Protein AF-A0A8S3ULG2-F1 (afdb_monomer_lite)

Sequence (158 aa):
MQPSSTSFATVGSRRHLRNSVVDDWNNTNIRMVKVEFFKNNQVVAWMTFNGTNTDKMNWFSKSNLAQSGFNDLGSHSTFNYFSIAGYRQRKFYVNQNFGGCAKDKGWMYVLDQNRRCPYARIGSIPLFLYTKNFTDRNWTRNIAEPADMMVISVLAEL

pLDDT: mean 81.28, std 17.11, range [27.3, 96.12]

Structure (mmCIF, N/CA/C/O backbone):
data_AF-A0A8S3ULG2-F1
#
_entry.id   AF-A0A8S3ULG2-F1
#
loop_
_atom_site.group_PDB
_atom_site.id
_atom_site.type_symbol
_atom_site.label_atom_id
_atom_site.label_alt_id
_atom_site.label_comp_id
_atom_site.label_asym_id
_atom_site.label_entity_id
_atom_site.label_seq_id
_atom_site.pdbx_PDB_ins_code
_atom_site.Cartn_x
_atom_site.Cartn_y
_atom_site.Cartn_z
_atom_site.occupancy
_atom_site.B_iso_or_equiv
_atom_site.auth_seq_id
_atom_site.auth_comp_id
_atom_site.auth_asym_id
_atom_site.auth_atom_id
_atom_site.pdbx_PDB_model_num
ATOM 1 N N . MET A 1 1 ? -5.167 -24.362 19.959 1.00 33.50 1 MET A N 1
ATOM 2 C CA . MET A 1 1 ? -6.225 -23.367 19.683 1.00 33.50 1 MET A CA 1
ATOM 3 C C . MET A 1 1 ? -5.770 -22.537 18.494 1.00 33.50 1 MET A C 1
ATOM 5 O O . MET A 1 1 ? -4.773 -21.840 18.614 1.00 33.50 1 MET A O 1
ATOM 9 N N . GLN A 1 2 ? -6.394 -22.707 17.328 1.00 27.30 2 GLN A N 1
ATOM 10 C CA . GLN A 1 2 ? -6.133 -21.862 16.155 1.00 27.30 2 GLN A CA 1
ATOM 11 C C . GLN A 1 2 ? -6.946 -20.566 16.295 1.00 27.30 2 GLN A C 1
ATOM 13 O O . GLN A 1 2 ? -8.114 -20.657 16.675 1.00 27.30 2 GLN A O 1
ATOM 18 N N . PRO A 1 3 ? -6.377 -19.385 15.998 1.00 35.34 3 PRO A N 1
ATOM 19 C CA . PRO A 1 3 ? -7.147 -18.153 16.005 1.00 35.34 3 PRO A CA 1
ATOM 20 C C . PRO A 1 3 ? -8.151 -18.164 14.849 1.00 35.34 3 PRO A C 1
ATOM 22 O O . PRO A 1 3 ? -7.809 -18.510 13.717 1.00 35.34 3 PRO A O 1
ATOM 25 N N . SER A 1 4 ? -9.392 -17.782 15.144 1.00 34.56 4 SER A N 1
ATOM 26 C CA . SER A 1 4 ? -10.442 -17.550 14.156 1.00 34.56 4 SER A CA 1
ATOM 27 C C . SER A 1 4 ? -10.085 -16.322 13.320 1.00 34.56 4 SER A C 1
ATOM 29 O O . SER A 1 4 ? -10.266 -15.188 13.757 1.00 34.56 4 SER A O 1
ATOM 31 N N . SER A 1 5 ? -9.555 -16.544 12.121 1.00 38.94 5 SER A N 1
ATOM 32 C CA . SER A 1 5 ? -9.368 -15.507 11.113 1.00 38.94 5 SER A CA 1
ATOM 33 C C . SER A 1 5 ? -10.583 -15.470 10.187 1.00 38.94 5 SER A C 1
ATOM 35 O O . SER A 1 5 ? -10.881 -16.429 9.478 1.00 38.94 5 SER A O 1
ATOM 37 N N . THR A 1 6 ? -11.295 -14.346 10.155 1.00 45.59 6 THR A N 1
ATOM 38 C CA . THR A 1 6 ? -12.255 -14.057 9.084 1.00 45.59 6 THR A CA 1
ATOM 39 C C . THR A 1 6 ? -11.460 -13.647 7.845 1.00 45.59 6 THR A C 1
ATOM 41 O O . THR A 1 6 ? -11.091 -12.489 7.673 1.00 45.59 6 THR A O 1
ATOM 44 N N . SER A 1 7 ? -11.126 -14.629 7.009 1.00 43.72 7 SER A N 1
ATOM 45 C CA . SER A 1 7 ? -10.516 -14.432 5.692 1.00 43.72 7 SER A CA 1
ATOM 46 C C . SER A 1 7 ? -11.609 -14.533 4.628 1.00 43.72 7 SER A C 1
ATOM 48 O O . SER A 1 7 ? -12.408 -15.470 4.631 1.00 43.72 7 SER A O 1
ATOM 50 N N . PHE A 1 8 ? -11.660 -13.554 3.724 1.00 42.44 8 PHE A N 1
ATOM 51 C CA . PHE A 1 8 ? -12.546 -13.586 2.567 1.00 42.44 8 PHE A CA 1
ATOM 52 C C . PHE A 1 8 ? -11.699 -13.689 1.301 1.00 42.44 8 PHE A C 1
ATOM 54 O O . PHE A 1 8 ? -11.017 -12.740 0.922 1.00 42.44 8 PHE A O 1
ATOM 61 N N . ALA A 1 9 ? -11.769 -14.841 0.639 1.00 36.97 9 ALA A N 1
ATOM 62 C CA . ALA A 1 9 ? -11.281 -15.033 -0.717 1.00 36.97 9 ALA A CA 1
ATOM 63 C C . ALA A 1 9 ? -12.484 -15.238 -1.647 1.00 36.97 9 ALA A C 1
ATOM 65 O O . ALA A 1 9 ? -13.372 -16.033 -1.344 1.00 36.97 9 ALA A O 1
ATOM 66 N N . THR A 1 10 ? -12.491 -14.577 -2.806 1.00 40.38 10 THR A N 1
ATOM 67 C CA . THR A 1 10 ? -13.322 -15.020 -3.938 1.00 40.38 10 THR A CA 1
ATOM 68 C C . THR A 1 10 ? -12.526 -14.983 -5.227 1.00 40.38 10 THR A C 1
ATOM 70 O O . THR A 1 10 ? -12.083 -13.929 -5.676 1.00 40.38 10 THR A O 1
ATOM 73 N N . VAL A 1 11 ? -12.394 -16.157 -5.837 1.00 39.41 11 VAL A N 1
ATOM 74 C CA . VAL A 1 11 ? -12.068 -16.311 -7.251 1.00 39.41 11 VAL A CA 1
ATOM 75 C C . VAL A 1 11 ? -13.281 -15.852 -8.059 1.00 39.41 11 VAL A C 1
ATOM 77 O O . VAL A 1 11 ? -14.380 -16.356 -7.856 1.00 39.41 11 VAL A O 1
ATOM 80 N N . GLY A 1 12 ? -13.061 -14.931 -8.999 1.00 40.97 12 GLY A N 1
ATOM 81 C CA . GLY A 1 12 ? -13.970 -14.689 -10.121 1.00 40.97 12 GLY A CA 1
ATOM 82 C C . GLY A 1 12 ? -15.177 -13.784 -9.840 1.00 40.97 12 GLY A C 1
ATOM 83 O O . GLY A 1 12 ? -16.108 -14.139 -9.131 1.00 40.97 12 GLY A O 1
ATOM 84 N N . SER A 1 13 ? -15.197 -12.657 -10.555 1.00 40.53 13 SER A N 1
ATOM 85 C CA . SER A 1 13 ? -16.237 -11.619 -10.620 1.00 40.53 13 SER A CA 1
ATOM 86 C C . SER A 1 13 ? -16.249 -10.601 -9.474 1.00 40.53 13 SER A C 1
ATOM 88 O O . SER A 1 13 ? -16.461 -10.905 -8.306 1.00 40.53 13 SER A O 1
ATOM 90 N N . ARG A 1 14 ? -16.021 -9.344 -9.876 1.00 46.12 14 ARG A N 1
ATOM 91 C CA . ARG A 1 14 ? -15.911 -8.106 -9.093 1.00 46.12 14 ARG A CA 1
ATOM 92 C C . ARG A 1 14 ? -17.079 -7.915 -8.113 1.00 46.12 14 ARG A C 1
ATOM 94 O O . ARG A 1 14 ? -18.012 -7.167 -8.391 1.00 46.12 14 ARG A O 1
ATOM 101 N N . ARG A 1 15 ? -17.012 -8.526 -6.933 1.00 41.28 15 ARG A N 1
ATOM 102 C CA . ARG A 1 15 ? -17.754 -8.058 -5.761 1.00 41.28 15 ARG A CA 1
ATOM 103 C C . ARG A 1 15 ? -16.772 -7.304 -4.886 1.00 41.28 15 ARG A C 1
ATOM 105 O O . ARG A 1 15 ? -15.798 -7.875 -4.409 1.00 41.28 15 ARG A O 1
ATOM 112 N N . HIS A 1 16 ? -17.010 -6.008 -4.706 1.00 45.59 16 HIS A N 1
ATOM 113 C CA . HIS A 1 16 ? -16.356 -5.240 -3.655 1.00 45.59 16 HIS A CA 1
ATOM 114 C C . HIS A 1 16 ? -16.796 -5.846 -2.319 1.00 45.59 16 HIS A C 1
ATOM 116 O O . HIS A 1 16 ? -17.853 -5.504 -1.795 1.00 45.59 16 HIS A O 1
ATOM 122 N N . LEU A 1 17 ? -16.030 -6.812 -1.813 1.00 48.84 17 LEU A N 1
ATOM 123 C CA . LEU A 1 17 ? -16.214 -7.370 -0.483 1.00 48.84 17 LEU A CA 1
ATOM 124 C C . LEU A 1 17 ? -15.837 -6.280 0.519 1.00 48.84 17 LEU A C 1
ATOM 126 O O . LEU A 1 17 ? -14.674 -6.099 0.872 1.00 48.84 17 LEU A O 1
ATOM 130 N N . ARG A 1 18 ? -16.831 -5.483 0.902 1.00 55.12 18 ARG A N 1
ATOM 131 C CA . ARG A 1 18 ? -16.703 -4.464 1.935 1.00 55.12 18 ARG A CA 1
ATOM 132 C C . ARG A 1 18 ? -17.154 -5.083 3.250 1.00 55.12 18 ARG A C 1
ATOM 134 O O . ARG A 1 18 ? -18.310 -5.468 3.383 1.00 55.12 18 ARG A O 1
ATOM 141 N N . ASN A 1 19 ? -16.233 -5.204 4.198 1.00 64.06 19 ASN A N 1
ATOM 142 C CA . ASN A 1 19 ? -16.559 -5.644 5.549 1.00 64.06 19 ASN A CA 1
ATOM 143 C C . ASN A 1 19 ? -17.381 -4.547 6.255 1.00 64.06 19 ASN A C 1
ATOM 145 O O . ASN A 1 19 ? -16.982 -3.381 6.219 1.00 64.06 19 ASN A O 1
ATOM 149 N N . SER A 1 20 ? -18.489 -4.912 6.908 1.00 66.00 20 SER A N 1
ATOM 150 C CA . SER A 1 20 ? -19.334 -3.987 7.681 1.00 66.00 20 SER A CA 1
ATOM 151 C C . SER A 1 20 ? -18.584 -3.318 8.834 1.00 66.00 20 SER A C 1
ATOM 153 O O . SER A 1 20 ? -18.941 -2.214 9.230 1.00 66.00 20 SER A O 1
ATOM 155 N N . VAL A 1 21 ? -17.487 -3.915 9.314 1.00 68.06 21 VAL A N 1
ATOM 156 C CA . VAL A 1 21 ? -16.583 -3.284 10.293 1.00 68.06 21 VAL A CA 1
ATOM 157 C C . VAL A 1 21 ? -16.040 -1.940 9.789 1.00 68.06 21 VAL A C 1
ATOM 159 O O . VAL A 1 21 ? -15.790 -1.035 10.575 1.00 68.06 21 VAL A O 1
ATOM 162 N N . VAL A 1 22 ? -15.890 -1.762 8.471 1.00 68.81 22 VAL A N 1
ATOM 163 C CA . VAL A 1 22 ? -15.477 -0.472 7.892 1.00 68.81 22 VAL A CA 1
ATOM 164 C C . VAL A 1 22 ? -16.585 0.579 8.000 1.00 68.81 22 VAL A C 1
ATOM 166 O O . VAL A 1 22 ? -16.289 1.769 8.107 1.00 68.81 22 VAL A O 1
ATOM 169 N N . ASP A 1 23 ? -17.849 0.159 7.941 1.00 73.56 23 ASP A N 1
ATOM 170 C CA . ASP A 1 23 ? -19.003 1.043 8.117 1.00 73.56 23 ASP A CA 1
ATOM 171 C C . ASP A 1 23 ? -19.200 1.435 9.586 1.00 73.56 23 ASP A C 1
ATOM 173 O O . ASP A 1 23 ? -19.566 2.576 9.857 1.00 73.56 23 ASP A O 1
ATOM 177 N N . ASP A 1 24 ? -18.866 0.538 10.516 1.00 78.50 24 ASP A N 1
ATOM 178 C CA . ASP A 1 24 ? -19.041 0.730 11.959 1.00 78.50 24 ASP A CA 1
ATOM 179 C C . ASP A 1 24 ? -17.719 0.957 12.719 1.00 78.50 24 ASP A C 1
ATOM 181 O O . ASP A 1 24 ? -17.575 0.619 13.895 1.00 78.50 24 ASP A O 1
ATOM 185 N N . TRP A 1 25 ? -16.724 1.531 12.032 1.00 84.31 25 TRP A N 1
ATOM 186 C CA . TRP A 1 25 ? -15.353 1.680 12.539 1.00 84.31 25 TRP A CA 1
ATOM 187 C C . TRP A 1 25 ? -15.299 2.345 13.918 1.00 84.31 25 TRP A C 1
ATOM 189 O O . TRP A 1 25 ? -14.592 1.880 14.804 1.00 84.31 25 TRP A O 1
ATOM 199 N N . ASN A 1 26 ? -16.077 3.415 14.108 1.00 82.12 26 ASN A N 1
ATOM 200 C CA . ASN A 1 26 ? -16.073 4.203 15.344 1.00 82.12 26 ASN A CA 1
ATOM 201 C C . ASN A 1 26 ? -16.688 3.466 16.543 1.00 82.12 26 ASN A C 1
ATOM 203 O O . ASN A 1 26 ? -16.425 3.855 17.677 1.00 82.12 26 ASN A O 1
ATOM 207 N N . ASN A 1 27 ? -17.492 2.428 16.302 1.00 81.50 27 ASN A N 1
ATOM 208 C CA . ASN A 1 27 ? -18.139 1.642 17.353 1.00 81.50 27 ASN A CA 1
ATOM 209 C C . ASN A 1 27 ? -17.500 0.254 17.517 1.00 81.50 27 ASN A C 1
ATOM 211 O O . ASN A 1 27 ? -17.878 -0.502 18.411 1.00 81.50 27 ASN A O 1
ATOM 215 N N . THR A 1 28 ? -16.512 -0.084 16.685 1.00 80.44 28 THR A N 1
ATOM 216 C CA . THR A 1 28 ? -15.797 -1.358 16.751 1.00 80.44 28 THR A CA 1
ATOM 217 C C . THR A 1 28 ? -14.459 -1.182 17.466 1.00 80.44 28 THR A C 1
ATOM 219 O O . THR A 1 28 ? -13.686 -0.277 17.158 1.00 80.44 28 THR A O 1
ATOM 222 N N . ASN A 1 29 ? -14.126 -2.090 18.387 1.00 84.25 29 ASN A N 1
ATOM 223 C CA . ASN A 1 29 ? -12.800 -2.129 19.008 1.00 84.25 29 ASN A CA 1
ATOM 224 C C . ASN A 1 29 ? -11.759 -2.735 18.049 1.00 84.25 29 ASN A C 1
ATOM 226 O O . ASN A 1 29 ? -11.432 -3.922 18.112 1.00 84.25 29 ASN A O 1
ATOM 230 N N . ILE A 1 30 ? -11.265 -1.919 17.123 1.00 87.38 30 ILE A N 1
ATOM 231 C CA . ILE A 1 30 ? -10.300 -2.336 16.106 1.00 87.38 30 ILE A CA 1
ATOM 232 C C . ILE A 1 30 ? -8.897 -2.277 16.706 1.00 87.38 30 ILE A C 1
ATOM 234 O O . ILE A 1 30 ? -8.325 -1.205 16.863 1.00 87.38 30 ILE A O 1
ATOM 238 N N . ARG A 1 31 ? -8.315 -3.439 17.012 1.00 89.88 31 ARG A N 1
ATOM 239 C CA . ARG A 1 31 ? -6.938 -3.513 17.527 1.00 89.88 31 ARG A CA 1
ATOM 240 C C . ARG A 1 31 ? -5.907 -3.551 16.418 1.00 89.88 31 ARG A C 1
ATOM 242 O O . ARG A 1 31 ? -4.933 -2.804 16.454 1.00 89.88 31 ARG A O 1
ATOM 249 N N . MET A 1 32 ? -6.113 -4.421 15.435 1.00 91.75 32 MET A N 1
ATOM 250 C CA . MET A 1 32 ? -5.155 -4.646 14.360 1.00 91.75 32 MET A CA 1
ATOM 251 C C . MET A 1 32 ? -5.862 -4.721 13.011 1.00 91.75 32 MET A C 1
ATOM 253 O O . MET A 1 32 ? -6.952 -5.277 12.886 1.00 91.75 32 MET A O 1
ATOM 257 N N . VAL A 1 33 ? -5.221 -4.173 11.985 1.00 92.88 33 VAL A N 1
ATOM 258 C CA . VAL A 1 33 ? -5.721 -4.171 10.609 1.00 92.88 33 VAL A CA 1
ATOM 259 C C . VAL A 1 33 ? -4.624 -4.711 9.710 1.00 92.88 33 VAL A C 1
ATOM 261 O O . VAL A 1 33 ? -3.500 -4.215 9.741 1.00 92.88 33 VAL A O 1
ATOM 264 N N . LYS A 1 34 ? -4.927 -5.728 8.909 1.00 93.19 34 LYS A N 1
ATOM 265 C CA . LYS A 1 34 ? -3.979 -6.344 7.982 1.00 93.19 34 LYS A CA 1
ATOM 266 C C . LYS A 1 34 ? -4.382 -6.049 6.546 1.00 93.19 34 LYS A C 1
ATOM 268 O O . LYS A 1 34 ? -5.541 -6.218 6.181 1.00 93.19 34 LYS A O 1
ATOM 273 N N . VAL A 1 35 ? -3.416 -5.629 5.739 1.00 93.31 35 VAL A N 1
ATOM 274 C CA . VAL A 1 35 ? -3.535 -5.494 4.286 1.00 93.31 35 VAL A CA 1
ATOM 275 C C . VAL A 1 35 ? -2.690 -6.574 3.642 1.00 93.31 35 VAL A C 1
ATOM 277 O O . VAL A 1 35 ? -1.517 -6.708 3.981 1.00 93.31 35 VAL A O 1
ATOM 280 N N . GLU A 1 36 ? -3.268 -7.317 2.705 1.00 93.94 36 GLU A N 1
ATOM 281 C CA . GLU A 1 36 ? -2.598 -8.401 1.988 1.00 93.94 36 GLU A CA 1
ATOM 282 C C . GLU A 1 36 ? -2.882 -8.305 0.495 1.00 93.94 36 GLU A C 1
ATOM 284 O O . GLU A 1 36 ? -4.022 -8.109 0.075 1.00 93.94 36 GLU A O 1
ATOM 289 N N . PHE A 1 37 ? -1.840 -8.454 -0.314 1.00 93.44 37 PHE A N 1
ATOM 290 C CA . PHE A 1 37 ? -1.945 -8.634 -1.754 1.00 93.44 37 PHE A CA 1
ATOM 291 C C . PHE A 1 37 ? -1.722 -10.104 -2.080 1.00 93.44 37 PHE A C 1
ATOM 293 O O . PHE A 1 37 ? -0.756 -10.705 -1.604 1.00 93.44 37 PHE A O 1
ATOM 300 N N . PHE A 1 38 ? -2.597 -10.661 -2.911 1.00 92.62 38 PHE A N 1
ATOM 301 C CA . PHE A 1 38 ? -2.540 -12.051 -3.343 1.00 92.62 38 PHE A CA 1
ATOM 302 C C . PHE A 1 38 ? -2.199 -12.150 -4.820 1.00 92.62 38 PHE A C 1
ATOM 304 O O . PHE A 1 38 ? -2.757 -11.423 -5.638 1.00 92.62 38 PHE A O 1
ATOM 311 N N . LYS A 1 39 ? -1.335 -13.102 -5.161 1.00 91.00 39 LYS A N 1
ATOM 312 C CA . LYS A 1 39 ? -1.102 -13.539 -6.534 1.00 91.00 39 LYS A CA 1
ATOM 313 C C . LYS A 1 39 ? -1.068 -15.057 -6.581 1.00 91.00 39 LYS A C 1
ATOM 315 O O . LYS A 1 39 ? -0.386 -15.661 -5.759 1.00 91.00 39 LYS A O 1
ATOM 320 N N . ASN A 1 40 ? -1.800 -15.677 -7.505 1.00 92.12 40 ASN A N 1
ATOM 321 C CA . ASN A 1 40 ? -1.916 -17.139 -7.594 1.00 92.12 40 ASN A CA 1
ATOM 322 C C . ASN A 1 40 ? -2.269 -17.789 -6.237 1.00 92.12 40 ASN A C 1
ATOM 324 O O . ASN A 1 40 ? -1.674 -18.790 -5.840 1.00 92.12 40 ASN A O 1
ATOM 328 N N . ASN A 1 41 ? -3.205 -17.183 -5.496 1.00 89.19 41 ASN A N 1
ATOM 329 C CA . ASN A 1 41 ? -3.619 -17.585 -4.142 1.00 89.19 41 ASN A CA 1
ATOM 330 C C . ASN A 1 41 ? -2.512 -17.565 -3.066 1.00 89.19 41 ASN A C 1
ATOM 332 O O . ASN A 1 41 ? -2.700 -18.122 -1.987 1.00 89.19 41 ASN A O 1
ATOM 336 N N . GLN A 1 42 ? -1.382 -16.900 -3.311 1.00 93.38 42 GLN A N 1
ATOM 337 C CA . GLN A 1 42 ? -0.307 -16.712 -2.336 1.00 93.38 42 GLN A CA 1
ATOM 338 C C . GLN A 1 42 ? -0.178 -15.242 -1.938 1.00 93.38 42 GLN A C 1
ATOM 340 O O . GLN A 1 42 ? -0.314 -14.355 -2.780 1.00 93.38 42 GLN A O 1
ATOM 345 N N . VAL A 1 43 ? 0.107 -14.977 -0.659 1.00 92.94 43 VAL A N 1
ATOM 346 C CA . VAL A 1 43 ? 0.394 -13.619 -0.175 1.00 92.94 43 VAL A CA 1
ATOM 347 C C . VAL A 1 43 ? 1.747 -13.169 -0.727 1.00 92.94 43 VAL A C 1
ATOM 349 O O . VAL A 1 43 ? 2.771 -13.784 -0.437 1.00 92.94 43 VAL A O 1
ATOM 352 N N . VAL A 1 44 ? 1.756 -12.081 -1.497 1.00 93.25 44 VAL A N 1
ATOM 353 C CA . VAL A 1 44 ? 2.962 -11.532 -2.150 1.00 93.25 44 VAL A CA 1
ATOM 354 C C . VAL A 1 44 ? 3.430 -10.203 -1.563 1.00 93.25 44 VAL A C 1
ATOM 356 O O . VAL A 1 44 ? 4.597 -9.843 -1.700 1.00 93.25 44 VAL A O 1
ATOM 359 N N . ALA A 1 45 ? 2.547 -9.489 -0.869 1.00 93.38 45 ALA A N 1
ATOM 360 C CA . ALA A 1 45 ? 2.885 -8.321 -0.065 1.00 93.38 45 ALA A CA 1
ATOM 361 C C . ALA A 1 45 ? 1.882 -8.189 1.080 1.00 93.38 45 ALA A C 1
ATOM 363 O O . ALA A 1 45 ? 0.702 -8.496 0.908 1.00 93.38 45 ALA A O 1
ATOM 364 N N . TRP A 1 46 ? 2.336 -7.733 2.245 1.00 94.50 46 TRP A N 1
ATOM 365 C CA . TRP A 1 46 ? 1.452 -7.532 3.386 1.00 94.50 46 TRP A CA 1
ATOM 366 C C . TRP A 1 46 ? 1.973 -6.468 4.349 1.00 94.50 46 TRP A C 1
ATOM 368 O O . TRP A 1 46 ? 3.177 -6.224 4.434 1.00 94.50 46 TRP A O 1
ATOM 378 N N . MET A 1 47 ? 1.052 -5.852 5.085 1.00 94.69 47 MET A N 1
ATOM 379 C CA . MET A 1 47 ? 1.333 -4.939 6.191 1.00 94.69 47 MET A CA 1
ATOM 380 C C . MET A 1 47 ? 0.273 -5.109 7.280 1.00 94.69 47 MET A C 1
ATOM 382 O O . MET A 1 47 ? -0.905 -5.284 6.973 1.00 94.69 47 MET A O 1
ATOM 386 N N . THR A 1 48 ? 0.688 -5.022 8.538 1.00 94.56 48 THR A N 1
ATOM 387 C CA . THR A 1 48 ? -0.193 -5.034 9.709 1.00 94.56 48 THR A CA 1
ATOM 388 C C . THR A 1 48 ? -0.058 -3.708 10.444 1.00 94.56 48 THR A C 1
ATOM 390 O O . THR A 1 48 ? 1.056 -3.232 10.669 1.00 94.56 48 THR A O 1
ATOM 393 N N . PHE A 1 49 ? -1.186 -3.132 10.842 1.00 94.62 49 PHE A N 1
ATOM 394 C CA . PHE A 1 49 ? -1.289 -1.825 11.477 1.00 94.62 49 PHE A CA 1
ATOM 395 C C . PHE A 1 49 ? -2.007 -1.921 12.816 1.00 94.62 49 PHE A C 1
ATOM 397 O O . PHE A 1 49 ? -2.951 -2.698 12.948 1.00 94.62 49 PHE A O 1
ATOM 404 N N . ASN A 1 50 ? -1.608 -1.084 13.769 1.00 94.69 50 ASN A N 1
ATOM 405 C CA . ASN A 1 50 ? -2.38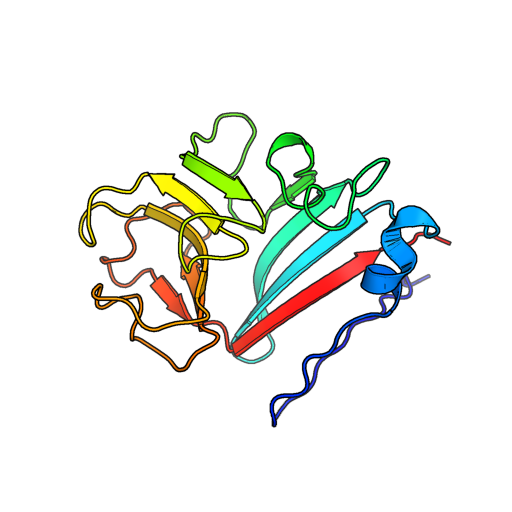1 -0.816 14.970 1.00 94.69 50 ASN A CA 1
ATOM 406 C C . ASN A 1 50 ? -3.595 0.050 14.597 1.00 94.69 50 ASN A C 1
ATOM 408 O O . ASN A 1 50 ? -3.442 1.161 14.093 1.00 94.69 50 ASN A O 1
ATOM 412 N N . GLY A 1 51 ? -4.795 -0.482 14.814 1.00 92.69 51 GLY A N 1
ATOM 413 C CA . GLY A 1 51 ? -6.060 0.206 14.554 1.00 92.69 51 GLY A CA 1
ATOM 414 C C . GLY A 1 51 ? -6.636 0.932 15.773 1.00 92.69 51 GLY A C 1
ATOM 415 O O . GLY A 1 51 ? -7.663 1.601 15.659 1.00 92.69 51 GLY A O 1
ATOM 416 N N . THR A 1 52 ? -5.995 0.836 16.935 1.00 92.44 52 THR A N 1
ATOM 417 C CA . THR A 1 52 ? -6.517 1.422 18.173 1.00 92.44 52 THR A CA 1
ATOM 418 C C . THR A 1 52 ? -6.526 2.944 18.067 1.00 92.44 52 THR A C 1
ATOM 420 O O . THR A 1 52 ? -5.519 3.541 17.692 1.00 92.44 52 THR A O 1
ATOM 423 N N . ASN A 1 53 ? -7.643 3.584 18.427 1.00 91.25 53 ASN A N 1
ATOM 424 C CA . ASN A 1 53 ? -7.815 5.043 18.357 1.00 91.25 53 ASN A CA 1
ATOM 425 C C . ASN A 1 53 ? -7.576 5.630 16.949 1.00 91.25 53 ASN A C 1
ATOM 427 O O . ASN A 1 53 ? -7.162 6.781 16.808 1.00 91.25 53 ASN A O 1
ATOM 431 N N . THR A 1 54 ? -7.824 4.836 15.906 1.00 93.38 54 THR A N 1
ATOM 432 C CA . THR A 1 54 ? -7.741 5.266 14.504 1.00 93.38 54 THR A CA 1
ATOM 433 C C . THR A 1 54 ? -9.130 5.488 13.915 1.00 93.38 54 THR A C 1
ATOM 435 O O . THR A 1 54 ? -10.129 5.023 14.459 1.00 93.38 54 THR A O 1
ATOM 438 N N . ASP A 1 55 ? -9.195 6.167 12.772 1.00 90.69 55 ASP A N 1
ATOM 439 C CA . ASP A 1 55 ? -10.403 6.269 11.951 1.00 90.69 55 ASP A CA 1
ATOM 440 C C . ASP A 1 55 ? -10.249 5.464 10.654 1.00 90.69 55 ASP A C 1
ATOM 442 O O . ASP A 1 55 ? -9.148 5.039 10.295 1.00 90.69 55 ASP A O 1
ATOM 446 N N . LYS A 1 56 ? -11.349 5.319 9.903 1.00 88.81 56 LYS A N 1
ATOM 447 C CA . LYS A 1 56 ? -11.419 4.571 8.633 1.00 88.81 56 LYS A CA 1
ATOM 448 C C . LYS A 1 56 ? -10.409 5.000 7.552 1.00 88.81 56 LYS A C 1
ATOM 450 O O . LYS A 1 56 ? -10.239 4.273 6.574 1.00 88.81 56 LYS A O 1
ATOM 455 N N . MET A 1 57 ? -9.778 6.167 7.690 1.00 91.00 57 MET A N 1
ATOM 456 C CA . MET A 1 57 ? -8.813 6.744 6.751 1.00 91.00 57 MET A CA 1
ATOM 457 C C . MET A 1 57 ? -7.372 6.760 7.276 1.00 91.00 57 MET A C 1
ATOM 459 O O . MET A 1 57 ? -6.448 6.683 6.462 1.00 91.00 57 MET A O 1
ATOM 463 N N . ASN A 1 58 ? -7.166 6.890 8.588 1.00 94.44 58 ASN A N 1
ATOM 464 C CA . ASN A 1 58 ? -5.851 7.152 9.181 1.00 94.44 58 ASN A CA 1
ATOM 465 C C . ASN A 1 58 ? -5.133 5.894 9.718 1.00 94.44 58 ASN A C 1
ATOM 467 O O . ASN A 1 58 ? -3.922 5.938 9.956 1.00 94.44 58 ASN A O 1
ATOM 471 N N . TRP A 1 59 ? -5.839 4.763 9.845 1.00 94.44 59 TRP A N 1
ATOM 472 C CA . TRP A 1 59 ? -5.259 3.494 10.306 1.00 94.44 59 TRP A CA 1
ATOM 473 C C . TRP A 1 59 ? -4.101 3.018 9.420 1.00 94.44 59 TRP A C 1
ATOM 475 O O . TRP A 1 59 ? -3.100 2.512 9.919 1.00 94.44 59 TRP A O 1
ATOM 485 N N . PHE A 1 60 ? -4.193 3.246 8.107 1.00 95.44 60 PHE A N 1
ATOM 486 C CA . PHE A 1 60 ? -3.120 2.967 7.155 1.00 95.44 60 PHE A CA 1
ATOM 487 C C . PHE A 1 60 ? -2.164 4.161 7.105 1.00 95.44 60 PHE A C 1
ATOM 489 O O . PHE A 1 60 ? -2.251 5.029 6.232 1.00 95.44 60 PHE A O 1
ATOM 496 N N . SER A 1 61 ? -1.257 4.227 8.069 1.00 95.31 61 SER A N 1
ATOM 497 C CA . SER A 1 61 ? -0.244 5.274 8.164 1.00 95.31 61 SER A CA 1
ATOM 498 C C . SER A 1 61 ? 1.058 4.706 8.711 1.00 95.31 61 SER A C 1
ATOM 500 O O . SER A 1 61 ? 1.080 3.640 9.331 1.00 95.31 61 SER A O 1
ATOM 502 N N . LYS A 1 62 ? 2.168 5.421 8.494 1.00 94.31 62 LYS A N 1
ATOM 503 C CA . LYS A 1 62 ? 3.471 4.965 8.986 1.00 94.31 62 LYS A CA 1
ATOM 504 C C . LYS A 1 62 ? 3.510 4.850 10.511 1.00 94.31 62 LYS A C 1
ATOM 506 O O . LYS A 1 62 ? 4.093 3.895 11.010 1.00 94.31 62 LYS A O 1
ATOM 511 N N . SER A 1 63 ? 2.901 5.793 11.234 1.00 94.00 63 SER A N 1
ATOM 512 C CA . SER A 1 63 ? 2.868 5.793 12.705 1.00 94.00 63 SER A CA 1
ATOM 513 C C 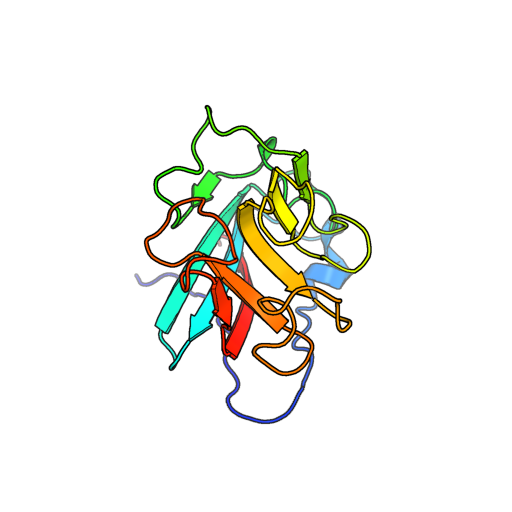. SER A 1 63 ? 2.137 4.583 13.281 1.00 94.00 63 SER A C 1
ATOM 515 O O . SER A 1 63 ? 2.445 4.158 14.387 1.00 94.00 63 SER A O 1
ATOM 517 N N . ASN A 1 64 ? 1.206 4.015 12.515 1.00 95.12 64 ASN A N 1
ATOM 518 C CA . ASN A 1 64 ? 0.416 2.863 12.925 1.00 95.12 64 ASN A CA 1
ATOM 519 C C . ASN A 1 64 ? 0.979 1.542 12.386 1.00 95.12 64 ASN A C 1
ATOM 521 O O . ASN A 1 64 ? 0.441 0.490 12.712 1.00 95.12 64 ASN A O 1
ATOM 525 N N . LEU A 1 65 ? 2.031 1.555 11.559 1.00 95.00 65 LEU A N 1
ATOM 526 C CA . LEU A 1 65 ? 2.607 0.335 10.993 1.00 95.00 65 LEU A CA 1
ATOM 527 C C . LEU A 1 65 ? 3.264 -0.505 12.096 1.00 95.00 65 LEU A C 1
ATOM 529 O O . LEU A 1 65 ? 4.293 -0.120 12.645 1.00 95.00 65 LEU A O 1
ATOM 533 N N . ALA A 1 66 ? 2.695 -1.677 12.367 1.00 94.00 66 ALA A N 1
ATOM 534 C CA . ALA A 1 66 ? 3.208 -2.622 13.350 1.00 94.00 66 ALA A CA 1
ATOM 535 C C . ALA A 1 66 ? 4.205 -3.604 12.719 1.00 94.00 66 ALA A C 1
ATOM 537 O O . ALA A 1 66 ? 5.276 -3.847 13.269 1.00 94.00 66 ALA A O 1
ATOM 538 N N . GLN A 1 67 ? 3.856 -4.175 11.563 1.00 93.38 67 GLN A N 1
ATOM 539 C CA . GLN A 1 67 ? 4.680 -5.156 10.852 1.00 93.38 67 GLN A CA 1
ATOM 540 C C . GLN A 1 67 ? 4.476 -5.054 9.339 1.00 93.38 67 GLN A C 1
ATOM 542 O O . GLN A 1 67 ? 3.446 -4.577 8.866 1.00 93.38 67 GLN A O 1
ATOM 547 N N . SER A 1 68 ? 5.454 -5.521 8.569 1.00 93.25 68 SER A N 1
ATOM 548 C CA . SER A 1 68 ? 5.443 -5.461 7.110 1.00 93.25 68 SER A CA 1
ATOM 549 C C . SER A 1 68 ? 6.187 -6.656 6.524 1.00 93.25 68 SER A C 1
ATOM 551 O O . SER A 1 68 ? 7.208 -7.071 7.065 1.00 93.25 68 SER A O 1
ATOM 553 N N . GLY A 1 69 ? 5.706 -7.160 5.387 1.00 92.06 69 GLY A N 1
ATOM 554 C CA . GLY A 1 69 ? 6.430 -8.130 4.567 1.00 92.06 69 GLY A CA 1
ATOM 555 C C . GLY A 1 69 ? 7.576 -7.515 3.763 1.00 92.06 69 GLY A C 1
ATOM 556 O O . GLY A 1 69 ? 8.368 -8.247 3.187 1.00 92.06 69 GLY A O 1
ATOM 557 N N . PHE A 1 70 ? 7.674 -6.183 3.701 1.00 91.25 70 PHE A N 1
ATOM 558 C CA . PHE A 1 70 ? 8.801 -5.473 3.094 1.00 91.25 70 PHE A CA 1
ATOM 559 C C . PHE A 1 70 ? 9.935 -5.287 4.110 1.00 91.25 70 PHE A C 1
ATOM 561 O O . PHE A 1 70 ? 9.744 -4.633 5.136 1.00 91.25 70 PHE A O 1
ATOM 568 N N . ASN A 1 71 ? 11.114 -5.814 3.784 1.00 86.31 71 ASN A N 1
ATOM 569 C CA . ASN A 1 71 ? 12.303 -5.878 4.638 1.00 86.31 71 ASN A CA 1
ATOM 570 C C . ASN A 1 71 ? 12.897 -4.502 4.964 1.00 86.31 71 ASN A C 1
ATOM 572 O O . ASN A 1 71 ? 13.562 -4.339 5.982 1.00 86.31 71 ASN A O 1
ATOM 576 N N . ASP A 1 72 ? 12.684 -3.516 4.096 1.00 85.06 72 ASP A N 1
ATOM 577 C CA . ASP A 1 72 ? 13.238 -2.168 4.225 1.00 85.06 72 ASP A CA 1
ATOM 578 C C . ASP A 1 72 ? 12.200 -1.115 4.627 1.00 85.06 72 ASP A C 1
ATOM 580 O O . ASP A 1 72 ? 12.517 0.076 4.648 1.00 85.06 72 ASP A O 1
ATOM 584 N N . LEU A 1 73 ? 10.979 -1.530 4.989 1.00 85.06 73 LEU A N 1
ATOM 585 C CA . LEU A 1 73 ? 9.924 -0.645 5.490 1.00 85.06 73 LEU A CA 1
ATOM 586 C C . LEU A 1 73 ? 9.931 -0.565 7.032 1.00 85.06 73 LEU A C 1
ATOM 588 O O . LEU A 1 73 ? 8.915 -0.772 7.694 1.00 85.06 73 LEU A O 1
ATOM 592 N N . GLY A 1 74 ? 11.089 -0.245 7.612 1.00 75.56 74 GLY A N 1
ATOM 593 C CA . GLY A 1 74 ? 11.310 -0.072 9.055 1.00 75.56 74 GLY A CA 1
ATOM 594 C C . GLY A 1 74 ? 11.223 1.384 9.536 1.00 75.56 74 GLY A C 1
ATOM 595 O O . GLY A 1 74 ? 10.766 2.272 8.817 1.00 75.56 74 GLY A O 1
ATOM 596 N N . SER A 1 75 ? 11.644 1.658 10.771 1.00 72.81 75 SER A N 1
ATOM 597 C CA . SER A 1 75 ? 11.543 2.995 11.390 1.00 72.81 75 SER A CA 1
ATOM 598 C C . SER A 1 75 ? 12.348 4.090 10.674 1.00 72.81 75 SER A C 1
ATOM 600 O O . SER A 1 75 ? 12.011 5.263 10.790 1.00 72.81 75 SER A O 1
ATOM 602 N N . HIS A 1 76 ? 13.380 3.720 9.909 1.00 75.44 76 HIS A N 1
ATOM 603 C CA . HIS A 1 76 ? 14.262 4.659 9.199 1.00 75.44 76 HIS A CA 1
ATOM 604 C C . HIS A 1 76 ? 13.898 4.878 7.723 1.00 75.44 76 HIS A C 1
ATOM 606 O O . HIS A 1 76 ? 14.600 5.601 7.017 1.00 75.44 76 HIS A O 1
ATOM 612 N N . SER A 1 77 ? 12.827 4.255 7.226 1.00 82.00 77 SER A N 1
ATOM 613 C CA . SER A 1 77 ? 12.413 4.414 5.831 1.00 82.00 77 SER A CA 1
ATOM 614 C C . SER A 1 77 ? 11.893 5.827 5.579 1.00 82.00 77 SER A C 1
ATOM 616 O O . SER A 1 77 ? 11.047 6.329 6.319 1.00 82.00 77 SER A O 1
ATOM 618 N N . THR A 1 78 ? 12.347 6.450 4.495 1.00 86.50 78 THR A N 1
ATOM 619 C CA . THR A 1 78 ? 11.821 7.737 4.029 1.00 86.50 78 THR A CA 1
ATOM 620 C C . THR A 1 78 ? 10.637 7.526 3.091 1.00 86.50 78 THR A C 1
ATOM 622 O O . THR A 1 78 ? 10.593 6.554 2.339 1.00 86.50 78 THR A O 1
ATOM 625 N N . PHE A 1 79 ? 9.652 8.423 3.130 1.00 90.38 79 PHE A N 1
ATOM 626 C CA . PHE A 1 79 ? 8.472 8.338 2.271 1.00 90.38 79 PHE A CA 1
ATOM 627 C C . PHE A 1 79 ? 7.899 9.718 1.953 1.00 90.38 79 PHE A C 1
ATOM 629 O O . PHE A 1 79 ? 7.957 10.629 2.774 1.00 90.38 79 PHE A O 1
ATOM 636 N N . ASN A 1 80 ? 7.301 9.846 0.766 1.00 90.50 80 ASN A N 1
ATOM 637 C CA . ASN A 1 80 ? 6.512 11.023 0.390 1.00 90.50 80 ASN A CA 1
ATOM 638 C C . ASN A 1 80 ? 5.043 10.849 0.781 1.00 90.50 80 ASN A C 1
ATOM 640 O O . ASN A 1 80 ? 4.398 11.795 1.222 1.00 90.50 80 ASN A O 1
ATOM 644 N N . TYR A 1 81 ? 4.511 9.639 0.593 1.00 94.12 81 TYR A N 1
ATOM 645 C CA . TYR A 1 81 ? 3.147 9.285 0.957 1.00 94.12 81 TYR A CA 1
ATOM 646 C C . TYR A 1 81 ? 3.117 7.909 1.614 1.00 94.12 81 TYR A C 1
ATOM 648 O O . TYR A 1 81 ? 3.779 6.970 1.167 1.00 94.12 81 TYR A O 1
ATOM 656 N N . PHE A 1 82 ? 2.312 7.824 2.669 1.00 95.56 82 PHE A N 1
ATOM 657 C CA . PHE A 1 82 ? 1.933 6.597 3.355 1.00 95.56 82 PHE A CA 1
ATOM 658 C C . PHE A 1 82 ? 0.496 6.782 3.853 1.00 95.56 82 PHE A C 1
ATOM 660 O O . PHE A 1 82 ? 0.275 7.148 5.005 1.00 95.56 82 PHE A O 1
ATOM 667 N N . SER A 1 83 ? -0.484 6.634 2.957 1.00 96.12 83 SER A N 1
ATOM 668 C CA . SER A 1 83 ? -1.895 6.856 3.303 1.00 96.12 83 SER A CA 1
ATOM 669 C C . SER A 1 83 ? -2.875 6.198 2.332 1.00 96.12 83 SER A C 1
ATOM 671 O O . SER A 1 83 ? -2.556 5.943 1.166 1.00 96.12 83 SER A O 1
ATOM 673 N N . ILE A 1 84 ? -4.113 5.983 2.793 1.00 95.06 84 ILE A N 1
ATOM 674 C CA . ILE A 1 84 ? -5.225 5.518 1.944 1.00 95.06 84 ILE A CA 1
ATOM 675 C C . ILE A 1 84 ? -5.530 6.531 0.843 1.00 95.06 84 ILE A C 1
ATOM 677 O O . ILE A 1 84 ? -5.673 6.158 -0.321 1.00 95.06 84 ILE A O 1
ATOM 681 N N . ALA A 1 85 ? -5.608 7.818 1.201 1.00 94.38 85 ALA A N 1
ATOM 682 C CA . ALA A 1 85 ? -5.887 8.894 0.254 1.00 94.38 85 ALA A CA 1
ATOM 683 C C . ALA A 1 85 ? -4.823 8.974 -0.852 1.00 94.38 85 ALA A C 1
ATOM 685 O O . ALA A 1 85 ? -5.166 9.246 -2.009 1.00 94.38 85 ALA A O 1
ATOM 686 N N . GLY A 1 86 ? -3.568 8.697 -0.479 1.00 92.75 86 GLY A N 1
ATOM 687 C CA . GLY A 1 86 ? -2.402 8.659 -1.344 1.00 92.75 86 GLY A CA 1
ATOM 688 C C . GLY A 1 86 ? -2.191 9.965 -2.104 1.00 92.75 86 GLY A C 1
ATOM 689 O O . GLY A 1 86 ? -2.263 11.050 -1.529 1.00 92.75 86 GLY A O 1
ATOM 690 N N . TYR A 1 87 ? -1.909 9.870 -3.407 1.00 90.50 87 TYR A N 1
ATOM 691 C CA . TYR A 1 87 ? -1.685 11.048 -4.248 1.00 90.50 87 TYR A CA 1
ATOM 692 C C . TYR A 1 87 ? -2.234 10.875 -5.665 1.00 90.50 87 TYR A C 1
ATOM 694 O O . TYR A 1 87 ? -1.751 10.053 -6.462 1.00 90.50 87 TYR A O 1
ATOM 702 N N . ARG A 1 88 ? -3.201 11.738 -6.005 1.00 87.62 88 ARG A N 1
ATOM 703 C CA . ARG A 1 88 ? -4.020 11.675 -7.225 1.00 87.62 88 ARG A CA 1
ATOM 704 C C . ARG A 1 88 ? -4.813 10.357 -7.280 1.00 87.62 88 ARG A C 1
ATOM 706 O O . ARG A 1 88 ? -5.538 10.051 -6.343 1.00 87.62 88 ARG A O 1
ATOM 713 N N . GLN A 1 89 ? -4.670 9.572 -8.348 1.00 87.19 89 GLN A N 1
ATOM 714 C CA . GLN A 1 89 ? -5.375 8.299 -8.555 1.00 87.19 89 GLN A CA 1
ATOM 715 C C . GLN A 1 89 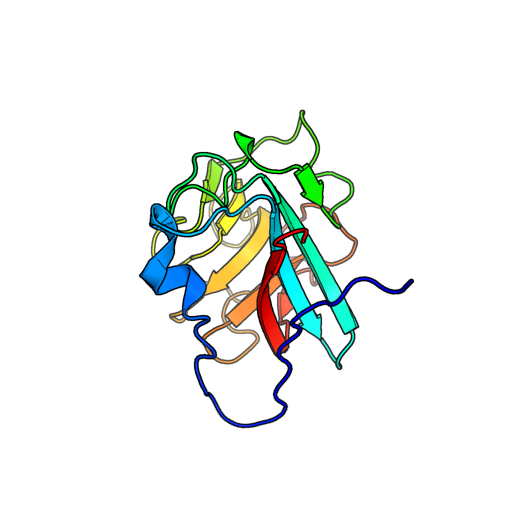? -4.733 7.099 -7.832 1.00 87.19 89 GLN A C 1
ATOM 717 O O . GLN A 1 89 ? -5.169 5.972 -8.029 1.00 87.19 89 GLN A O 1
ATOM 722 N N . ARG A 1 90 ? -3.665 7.319 -7.052 1.00 89.50 90 ARG A N 1
ATOM 723 C CA . ARG A 1 90 ? -2.978 6.268 -6.288 1.00 89.50 90 ARG A CA 1
ATOM 724 C C . ARG A 1 90 ? -3.555 6.222 -4.882 1.00 89.50 90 ARG A C 1
ATOM 726 O O . ARG A 1 90 ? -3.332 7.169 -4.130 1.00 89.50 90 ARG A O 1
ATOM 733 N N . LYS A 1 91 ? -4.278 5.155 -4.560 1.00 93.75 91 LYS A N 1
ATOM 734 C CA . LYS A 1 91 ? -4.824 4.857 -3.230 1.00 93.75 91 LYS A CA 1
ATOM 735 C C . LYS A 1 91 ? -3.943 3.847 -2.508 1.00 93.75 91 LYS A C 1
ATOM 737 O O . LYS A 1 91 ? -3.139 3.181 -3.158 1.00 93.75 91 LYS A O 1
ATOM 742 N N . PHE A 1 92 ? -4.072 3.764 -1.182 1.00 94.75 92 PHE A N 1
ATOM 743 C CA . PHE A 1 92 ? -3.229 2.906 -0.328 1.00 94.75 92 PHE A CA 1
ATOM 744 C C . PHE A 1 92 ? -1.751 3.009 -0.721 1.00 94.75 92 PHE A C 1
ATOM 746 O O . PHE A 1 92 ? -1.087 2.024 -1.038 1.00 94.75 92 PHE A O 1
ATOM 753 N N . TYR A 1 93 ? -1.279 4.249 -0.826 1.00 94.56 93 TYR A N 1
ATOM 754 C CA . TYR A 1 93 ? -0.022 4.559 -1.482 1.00 94.56 93 TYR A CA 1
ATOM 755 C C . TYR A 1 93 ? 1.097 4.606 -0.457 1.00 94.56 93 TYR A C 1
ATOM 757 O O . TYR A 1 93 ? 1.060 5.435 0.453 1.00 94.56 93 TYR A O 1
ATOM 765 N N . VAL A 1 94 ? 2.092 3.740 -0.646 1.00 94.75 94 VAL A N 1
ATOM 766 C CA . VAL A 1 94 ? 3.320 3.706 0.146 1.00 94.75 94 VAL A CA 1
ATOM 767 C C . VAL A 1 94 ? 4.494 3.883 -0.802 1.00 94.75 94 VAL A C 1
ATOM 769 O O . VAL A 1 94 ? 4.816 2.988 -1.595 1.00 94.75 94 VAL A O 1
ATOM 772 N N . ASN A 1 95 ? 5.126 5.057 -0.765 1.00 92.56 95 ASN A N 1
ATOM 773 C CA . ASN A 1 95 ? 6.193 5.384 -1.704 1.00 92.56 95 ASN A CA 1
ATOM 774 C C . ASN A 1 95 ? 7.336 6.171 -1.082 1.00 92.56 95 ASN A C 1
ATOM 776 O O . ASN A 1 95 ? 7.115 7.074 -0.281 1.00 92.56 95 ASN A O 1
ATOM 780 N N . GLN A 1 96 ? 8.549 5.878 -1.546 1.00 90.00 96 GLN A N 1
ATOM 781 C CA . GLN A 1 96 ? 9.743 6.577 -1.098 1.00 90.00 96 GLN A CA 1
ATOM 782 C C . GLN A 1 96 ? 9.817 7.952 -1.756 1.00 90.00 96 GLN A C 1
ATOM 784 O O . GLN A 1 96 ? 9.833 8.976 -1.086 1.00 90.00 96 GLN A O 1
ATOM 789 N N . ASN A 1 97 ? 9.789 7.977 -3.090 1.00 88.31 97 ASN A N 1
ATOM 790 C CA . ASN A 1 97 ? 9.862 9.204 -3.868 1.00 88.31 97 ASN A CA 1
ATOM 791 C C . ASN A 1 97 ? 9.083 9.080 -5.187 1.00 88.31 97 ASN A C 1
ATOM 793 O O . ASN A 1 97 ? 8.758 7.985 -5.654 1.00 88.31 97 ASN A O 1
ATOM 797 N N . PHE A 1 98 ? 8.774 10.221 -5.797 1.00 83.94 98 PHE A N 1
ATOM 798 C CA . PHE A 1 98 ? 8.249 10.291 -7.158 1.00 83.94 98 PHE A CA 1
ATOM 799 C C . PHE A 1 98 ? 8.899 11.463 -7.896 1.00 83.94 98 PHE A C 1
ATOM 801 O O . PHE A 1 98 ? 9.246 12.472 -7.290 1.00 83.94 98 PHE A O 1
ATOM 808 N N . GLY A 1 99 ? 9.097 11.318 -9.201 1.00 82.75 99 GLY A N 1
ATOM 809 C CA . GLY A 1 99 ? 9.809 12.305 -10.025 1.00 82.75 99 GLY A CA 1
ATOM 810 C C . GLY A 1 99 ? 9.633 12.085 -11.526 1.00 82.75 99 GLY A C 1
ATOM 811 O O . GLY A 1 99 ? 10.448 12.555 -12.318 1.00 82.75 99 GLY A O 1
ATOM 812 N N . GLY A 1 100 ? 8.603 11.323 -11.904 1.00 85.06 100 GLY A N 1
ATOM 813 C CA . GLY A 1 100 ? 8.393 10.808 -13.253 1.00 85.06 100 GLY A CA 1
ATOM 814 C C . GLY A 1 100 ? 8.630 9.302 -13.301 1.00 85.06 100 GLY A C 1
ATOM 815 O O . GLY A 1 100 ? 9.278 8.743 -12.421 1.00 85.06 100 GLY A O 1
ATOM 816 N N . CYS A 1 101 ? 8.129 8.639 -14.346 1.00 86.69 101 CYS A N 1
ATOM 817 C CA . CYS A 1 101 ? 8.061 7.175 -14.391 1.00 86.69 101 CYS A CA 1
ATOM 818 C C . CYS A 1 101 ? 9.404 6.496 -14.076 1.00 86.69 101 CYS A C 1
ATOM 820 O O . CYS A 1 101 ? 9.440 5.562 -13.289 1.00 86.69 101 CYS A O 1
ATOM 822 N N . ALA A 1 102 ? 10.509 7.011 -14.622 1.00 85.06 102 ALA A N 1
ATOM 823 C CA . ALA A 1 102 ? 11.854 6.474 -14.410 1.00 85.06 102 ALA A CA 1
ATOM 824 C C . ALA A 1 102 ? 12.465 6.786 -13.031 1.00 85.06 102 ALA A C 1
ATOM 826 O O . ALA A 1 102 ? 13.570 6.336 -12.754 1.00 85.06 102 ALA A O 1
ATOM 827 N N . LYS A 1 103 ? 11.801 7.569 -12.178 1.00 86.75 103 LYS A N 1
ATOM 828 C CA . LYS A 1 103 ? 12.256 7.932 -10.825 1.00 86.75 103 LYS A CA 1
ATOM 829 C C . LYS A 1 103 ? 11.309 7.454 -9.733 1.00 86.75 103 LYS A C 1
ATOM 831 O O . LYS A 1 103 ? 11.701 7.450 -8.572 1.00 86.75 103 LYS A O 1
ATOM 836 N N . ASP A 1 104 ? 10.080 7.091 -10.082 1.00 88.06 104 ASP A N 1
ATOM 837 C CA . ASP A 1 104 ? 9.094 6.659 -9.104 1.00 88.06 104 ASP A CA 1
ATOM 838 C C . ASP A 1 104 ? 9.570 5.362 -8.421 1.00 88.06 104 ASP A C 1
ATOM 840 O O . ASP A 1 104 ? 9.951 4.389 -9.082 1.00 88.06 104 ASP A O 1
ATOM 844 N N . LYS A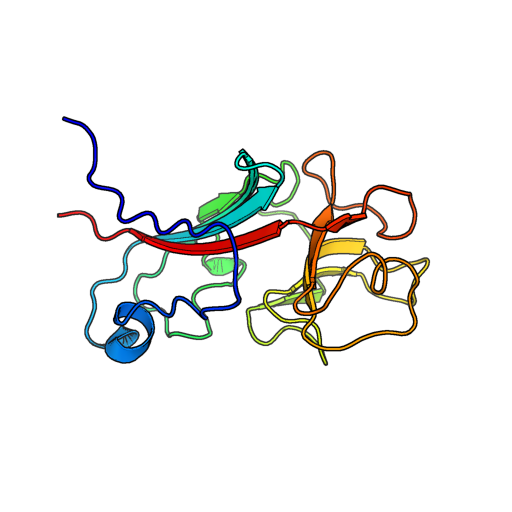 1 105 ? 9.541 5.359 -7.086 1.00 88.81 105 LYS A N 1
ATOM 845 C CA . LYS A 1 105 ? 9.990 4.255 -6.230 1.00 88.81 105 LYS A CA 1
ATOM 846 C C . LYS A 1 105 ? 9.080 4.145 -5.013 1.00 88.81 105 LYS A C 1
ATOM 848 O O . LYS A 1 105 ? 8.603 5.150 -4.480 1.00 88.81 105 LYS A O 1
ATOM 853 N N . GLY A 1 106 ? 8.797 2.923 -4.594 1.00 91.56 106 GLY A N 1
ATOM 854 C CA . GLY A 1 106 ? 7.925 2.665 -3.460 1.00 91.56 106 GLY A CA 1
ATOM 855 C C . GLY A 1 106 ? 7.722 1.184 -3.226 1.00 91.56 106 GLY A C 1
ATOM 856 O O . GLY A 1 106 ? 8.472 0.377 -3.764 1.00 91.56 106 GLY A O 1
ATOM 857 N N . TRP A 1 107 ? 6.699 0.875 -2.438 1.00 93.56 107 TRP A N 1
ATOM 858 C CA . TRP A 1 107 ? 6.406 -0.476 -1.971 1.00 93.56 107 TRP A CA 1
ATOM 859 C C . TRP A 1 107 ? 5.106 -1.004 -2.562 1.00 93.56 107 TRP A C 1
ATOM 861 O O . TRP A 1 107 ? 5.087 -2.076 -3.162 1.00 93.56 107 TRP A O 1
ATOM 871 N N . MET A 1 108 ? 4.019 -0.233 -2.443 1.00 93.69 108 MET A N 1
ATOM 872 C CA . MET A 1 108 ? 2.711 -0.628 -2.967 1.00 93.69 108 MET A CA 1
ATOM 873 C C . MET A 1 108 ? 1.790 0.556 -3.261 1.00 93.69 108 MET A C 1
ATOM 875 O O . MET A 1 108 ? 1.957 1.642 -2.696 1.00 93.69 108 MET A O 1
ATOM 879 N N . TYR A 1 109 ? 0.817 0.335 -4.147 1.00 92.50 109 TYR A N 1
ATOM 880 C CA . TYR A 1 109 ? -0.370 1.178 -4.301 1.00 92.50 109 TYR A CA 1
ATOM 881 C C . TYR A 1 109 ? -1.478 0.511 -5.108 1.00 92.50 109 TYR A C 1
ATOM 883 O O . TYR A 1 109 ? -1.260 -0.460 -5.828 1.00 92.50 109 TYR A O 1
ATOM 891 N N . VAL A 1 110 ? -2.665 1.101 -5.016 1.00 93.38 110 VAL A N 1
ATOM 892 C CA . VAL A 1 110 ? -3.845 0.765 -5.810 1.00 93.38 110 VAL A CA 1
ATOM 893 C C . VAL A 1 110 ? -4.110 1.878 -6.819 1.00 93.38 110 VAL A C 1
ATOM 895 O O . VAL A 1 110 ? -4.087 3.062 -6.469 1.00 93.38 110 VAL A O 1
ATOM 898 N N . LEU A 1 111 ? -4.337 1.516 -8.079 1.00 91.19 111 LEU A N 1
ATOM 899 C CA . LEU A 1 111 ? -4.779 2.437 -9.125 1.00 91.19 111 LEU A CA 1
ATOM 900 C C . LEU A 1 111 ? -6.197 2.126 -9.561 1.00 91.19 111 LEU A C 1
ATOM 902 O O . LEU A 1 111 ? -6.445 1.070 -10.133 1.00 91.19 111 LEU A O 1
ATOM 906 N N . ASP A 1 112 ? -7.067 3.119 -9.442 1.00 86.44 112 ASP A N 1
ATOM 907 C CA . ASP A 1 112 ? -8.444 3.024 -9.936 1.00 86.44 112 ASP A CA 1
ATOM 908 C C . ASP A 1 112 ? -8.609 3.625 -11.341 1.00 86.44 112 ASP A C 1
ATOM 910 O O . ASP A 1 112 ? -9.694 3.608 -11.912 1.00 86.44 112 ASP A O 1
ATOM 914 N N . GLN A 1 113 ? -7.541 4.194 -11.911 1.00 85.12 113 GLN A N 1
ATOM 915 C CA . GLN A 1 113 ? -7.544 4.820 -13.234 1.00 85.12 113 GLN A CA 1
ATOM 916 C C . GLN A 1 113 ? -6.191 4.649 -13.932 1.00 85.12 113 GLN A C 1
ATOM 918 O O . GLN A 1 113 ? -5.132 4.698 -13.297 1.00 85.12 113 GLN A O 1
ATOM 923 N N . ASN A 1 114 ? -6.226 4.523 -15.261 1.00 78.38 114 ASN A N 1
ATOM 924 C CA . ASN A 1 114 ? -5.030 4.399 -16.092 1.00 78.38 114 ASN A CA 1
ATOM 925 C C . ASN A 1 114 ? -4.115 5.627 -15.975 1.00 78.38 114 ASN A C 1
ATOM 927 O O . ASN A 1 114 ? -4.567 6.773 -15.950 1.00 78.38 114 ASN A O 1
ATOM 931 N N . ARG A 1 115 ? -2.796 5.397 -15.977 1.00 82.75 115 ARG A N 1
ATOM 932 C CA . ARG A 1 115 ? -1.780 6.466 -15.957 1.00 82.75 115 ARG A CA 1
ATOM 933 C C . ARG A 1 115 ? -0.813 6.349 -17.128 1.00 82.75 115 ARG A C 1
ATOM 935 O O . ARG A 1 115 ? -0.805 5.359 -17.848 1.00 82.75 115 ARG A O 1
ATOM 942 N N . ARG A 1 116 ? -0.006 7.391 -17.359 1.00 85.56 116 ARG A N 1
ATOM 943 C CA . ARG A 1 116 ? 0.947 7.453 -18.485 1.00 85.56 116 ARG A CA 1
ATOM 944 C C . ARG A 1 116 ? 2.112 6.465 -18.354 1.00 85.56 116 ARG A C 1
ATOM 946 O O . ARG A 1 116 ? 2.649 6.043 -19.370 1.00 85.56 116 ARG A O 1
ATOM 953 N N . CYS A 1 117 ? 2.508 6.114 -17.132 1.00 86.75 117 CYS A N 1
ATOM 954 C CA . CYS A 1 117 ? 3.671 5.260 -16.914 1.00 86.75 117 CYS A CA 1
ATOM 955 C C . CYS A 1 117 ? 3.408 3.806 -17.341 1.00 86.75 117 CYS A C 1
ATOM 957 O O . CYS A 1 117 ? 2.352 3.281 -16.991 1.00 86.75 117 CYS A O 1
ATOM 959 N N . PRO A 1 118 ? 4.356 3.135 -18.026 1.00 87.31 118 PRO A N 1
ATOM 960 C CA . PRO A 1 118 ? 4.167 1.760 -18.497 1.00 87.31 118 PRO A CA 1
ATOM 961 C C . PRO A 1 118 ? 3.809 0.766 -17.386 1.00 87.31 118 PRO A C 1
ATOM 963 O O . PRO A 1 118 ? 2.868 -0.003 -17.539 1.00 87.31 118 PRO A O 1
ATOM 966 N N . TYR A 1 119 ? 4.476 0.852 -16.227 1.00 83.81 119 TYR A N 1
ATOM 967 C CA . TYR A 1 119 ? 4.204 -0.014 -15.069 1.00 83.81 119 TYR A CA 1
ATOM 968 C C . TYR A 1 119 ? 2.768 0.127 -14.524 1.00 83.81 119 TYR A C 1
ATOM 970 O O . TYR A 1 119 ? 2.278 -0.755 -13.833 1.00 83.81 119 TYR A O 1
ATOM 978 N N . ALA A 1 120 ? 2.080 1.234 -14.824 1.00 84.75 120 ALA A N 1
ATOM 979 C CA . ALA A 1 120 ? 0.708 1.508 -14.397 1.00 84.75 120 ALA A C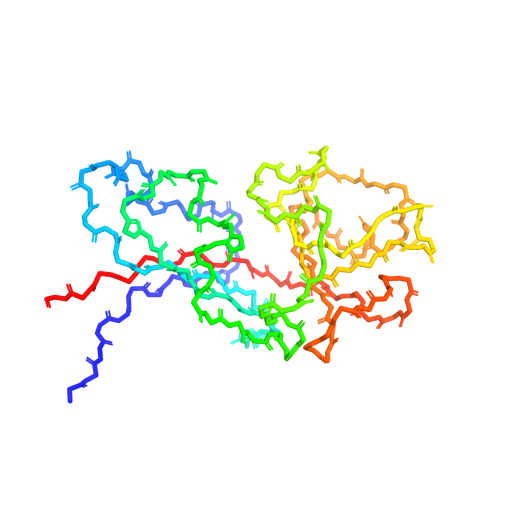A 1
ATOM 980 C C . ALA A 1 120 ? -0.337 1.044 -15.431 1.00 84.75 120 ALA A C 1
ATOM 982 O O . ALA A 1 120 ? -1.500 1.432 -15.341 1.00 84.75 120 ALA A O 1
ATOM 983 N N . ARG A 1 121 ? 0.090 0.280 -16.446 1.00 85.81 121 ARG A N 1
ATOM 984 C CA . ARG A 1 121 ? -0.738 -0.258 -17.540 1.00 85.81 121 ARG A CA 1
ATOM 985 C C . ARG A 1 121 ? -0.573 -1.769 -17.724 1.00 85.81 121 ARG A C 1
ATOM 987 O O . ARG A 1 121 ? -1.041 -2.315 -18.714 1.00 85.81 121 ARG A O 1
ATOM 994 N N . ILE A 1 122 ? 0.112 -2.437 -16.798 1.00 84.94 122 ILE A N 1
ATOM 995 C CA . ILE A 1 122 ? 0.450 -3.867 -16.897 1.00 84.94 122 ILE A CA 1
ATOM 996 C C . ILE A 1 122 ? -0.714 -4.801 -16.534 1.00 84.94 122 ILE A C 1
ATOM 998 O O . ILE A 1 122 ? -0.544 -6.014 -16.520 1.00 84.94 122 ILE A O 1
ATOM 1002 N N . GLY A 1 123 ? -1.887 -4.250 -16.224 1.00 82.94 123 GLY A N 1
ATOM 1003 C CA . GLY A 1 123 ? -3.083 -4.999 -15.862 1.00 82.94 123 GLY A CA 1
ATOM 1004 C C . GLY A 1 123 ? -4.336 -4.128 -15.931 1.00 82.94 123 GLY A C 1
ATOM 1005 O O . GLY A 1 123 ? -4.268 -2.935 -16.235 1.00 82.94 123 GLY A O 1
ATOM 1006 N N . SER A 1 124 ? -5.486 -4.737 -15.654 1.00 86.62 124 SER A N 1
ATOM 1007 C CA . SER A 1 124 ? -6.769 -4.043 -15.550 1.00 86.62 124 SER A CA 1
ATOM 1008 C C . SER A 1 124 ? -6.905 -3.286 -14.230 1.00 86.62 124 SER A C 1
ATOM 1010 O O . SER A 1 124 ? -6.336 -3.683 -13.218 1.00 86.62 124 SER A O 1
ATOM 1012 N N . ILE A 1 125 ? -7.711 -2.226 -14.237 1.00 86.31 125 ILE A N 1
ATOM 1013 C CA . ILE A 1 125 ? -8.094 -1.491 -13.027 1.00 86.31 125 ILE A CA 1
ATOM 1014 C C . ILE A 1 125 ? -9.280 -2.171 -12.293 1.00 86.31 125 ILE A C 1
ATOM 1016 O O . ILE A 1 125 ? -10.161 -2.712 -12.971 1.00 86.31 125 ILE A O 1
ATOM 1020 N N . PRO A 1 126 ? -9.347 -2.125 -10.944 1.00 89.88 126 PRO A N 1
ATOM 1021 C CA . PRO A 1 126 ? -8.325 -1.580 -10.053 1.00 89.88 126 PRO A CA 1
ATOM 1022 C C . PRO A 1 126 ? -7.039 -2.418 -10.099 1.00 89.88 126 PRO A C 1
ATOM 1024 O O . PRO A 1 126 ? -7.085 -3.643 -10.060 1.00 89.88 126 PRO A O 1
ATOM 1027 N N . LEU A 1 127 ? -5.896 -1.744 -10.221 1.00 91.12 127 LEU A N 1
ATOM 1028 C CA . LEU A 1 127 ? -4.585 -2.378 -10.339 1.00 91.12 127 LEU A CA 1
ATOM 1029 C C . LEU A 1 127 ? -3.887 -2.326 -8.979 1.00 91.12 127 LEU A C 1
ATOM 1031 O O . LEU A 1 127 ? -3.530 -1.244 -8.508 1.00 91.12 127 LEU A O 1
ATOM 1035 N N . PHE A 1 128 ? -3.684 -3.494 -8.372 1.00 92.81 128 PHE A N 1
ATOM 1036 C CA . PHE A 1 128 ? -2.953 -3.670 -7.118 1.00 92.81 128 PHE A CA 1
ATOM 1037 C C . PHE A 1 128 ? -1.475 -3.898 -7.434 1.00 92.81 128 PHE A C 1
ATOM 1039 O O . PHE A 1 128 ? -1.092 -4.979 -7.877 1.00 92.81 128 PHE A O 1
ATOM 1046 N N . LEU A 1 129 ? -0.642 -2.875 -7.267 1.00 92.31 129 LEU A N 1
ATOM 1047 C CA . LEU A 1 129 ? 0.764 -2.933 -7.654 1.00 92.31 129 LEU A CA 1
ATOM 1048 C C . LEU A 1 129 ? 1.671 -2.995 -6.428 1.00 92.31 129 LEU A C 1
ATOM 1050 O O . LEU A 1 129 ? 1.528 -2.181 -5.517 1.00 92.31 129 LEU A O 1
ATOM 1054 N N . TYR A 1 130 ? 2.636 -3.913 -6.439 1.00 92.25 130 TYR A N 1
ATOM 1055 C CA . TYR A 1 130 ? 3.672 -4.034 -5.411 1.00 92.25 130 TYR A CA 1
ATOM 1056 C C . TYR A 1 130 ? 5.064 -4.200 -6.034 1.00 92.25 130 TYR A C 1
ATOM 1058 O O . TYR A 1 130 ? 5.194 -4.521 -7.221 1.00 92.25 130 TYR A O 1
ATOM 1066 N N . THR A 1 131 ? 6.114 -3.943 -5.252 1.00 89.75 131 THR A N 1
ATOM 1067 C CA . THR A 1 131 ? 7.492 -4.254 -5.643 1.00 89.75 131 THR A CA 1
ATOM 1068 C C . THR A 1 131 ? 7.897 -5.662 -5.217 1.00 89.75 131 THR A C 1
ATOM 1070 O O . THR A 1 131 ? 7.762 -6.055 -4.059 1.00 89.75 131 THR A O 1
ATOM 1073 N N . LYS A 1 132 ? 8.456 -6.424 -6.161 1.00 81.75 132 LYS A N 1
ATOM 1074 C CA . LYS A 1 132 ? 9.100 -7.715 -5.894 1.00 81.75 132 LYS A CA 1
ATOM 1075 C C . LYS A 1 132 ? 10.307 -7.564 -4.961 1.00 81.75 132 LYS A C 1
ATOM 1077 O O . LYS A 1 132 ? 10.921 -6.500 -4.880 1.00 81.75 132 LYS A O 1
ATOM 1082 N N . ASN A 1 133 ? 10.700 -8.676 -4.337 1.00 76.12 133 ASN A N 1
ATOM 1083 C CA . ASN A 1 133 ? 11.875 -8.804 -3.463 1.00 76.12 133 ASN A CA 1
ATOM 1084 C C . ASN A 1 133 ? 11.798 -7.994 -2.163 1.00 76.12 133 ASN A C 1
ATOM 1086 O O . ASN A 1 133 ? 12.840 -7.635 -1.615 1.00 76.12 133 ASN A O 1
ATOM 1090 N N . PHE A 1 134 ? 10.587 -7.696 -1.683 1.00 75.00 134 PHE A N 1
ATOM 1091 C CA . PHE A 1 134 ? 10.363 -7.131 -0.349 1.00 75.00 134 PHE A CA 1
ATOM 1092 C C . PHE A 1 134 ? 11.139 -5.827 -0.080 1.00 75.00 134 PHE A C 1
ATOM 1094 O O . PHE A 1 134 ? 11.468 -5.542 1.065 1.00 75.00 134 PHE A O 1
ATOM 1101 N N . THR A 1 135 ? 11.462 -5.048 -1.119 1.00 71.75 135 THR A N 1
ATOM 1102 C CA . THR A 1 135 ? 12.216 -3.788 -0.996 1.00 71.75 135 THR A CA 1
ATOM 1103 C C . THR A 1 135 ? 11.616 -2.681 -1.851 1.00 71.75 135 THR A C 1
ATOM 1105 O O . THR A 1 135 ? 10.974 -2.950 -2.873 1.00 71.75 135 THR A O 1
ATOM 1108 N N . ASP A 1 136 ? 11.846 -1.425 -1.473 1.00 66.62 136 ASP A N 1
ATOM 1109 C CA . ASP A 1 136 ? 11.532 -0.289 -2.313 1.00 66.62 136 ASP A CA 1
ATOM 1110 C C . ASP A 1 136 ? 12.508 -0.238 -3.477 1.00 66.62 136 ASP A C 1
ATOM 1112 O O . ASP A 1 136 ? 13.730 -0.131 -3.356 1.00 66.62 136 ASP A O 1
ATOM 1116 N N . ARG A 1 137 ? 11.974 -0.342 -4.683 1.00 73.69 137 ARG A N 1
ATOM 1117 C CA . ARG A 1 137 ? 12.782 -0.300 -5.896 1.00 73.69 137 ARG A CA 1
ATOM 1118 C C . ARG A 1 137 ? 12.017 0.472 -6.966 1.00 73.69 137 ARG A C 1
ATOM 1120 O O . ARG A 1 137 ? 10.825 0.747 -6.860 1.00 73.69 137 ARG A O 1
ATOM 1127 N N . ASN A 1 138 ? 12.745 0.902 -7.986 1.00 75.31 138 ASN A N 1
ATOM 1128 C CA . ASN A 1 138 ? 12.196 1.721 -9.057 1.00 75.31 138 ASN A CA 1
ATOM 1129 C C . ASN A 1 138 ? 11.206 0.929 -9.922 1.00 75.31 138 ASN A C 1
ATOM 1131 O O . ASN A 1 138 ? 11.608 -0.054 -10.548 1.00 75.31 138 ASN A O 1
ATOM 1135 N N . TRP A 1 139 ? 9.957 1.393 -10.020 1.00 76.19 139 TRP A N 1
ATOM 1136 C CA . TRP A 1 139 ? 8.851 0.672 -10.668 1.00 76.19 139 TRP A CA 1
ATOM 1137 C C . TRP A 1 139 ? 9.115 0.274 -12.130 1.00 76.19 139 TRP A C 1
ATOM 1139 O O . TRP A 1 139 ? 8.492 -0.651 -12.640 1.00 76.19 139 TRP A O 1
ATOM 1149 N N . THR A 1 140 ? 10.050 0.936 -12.820 1.00 71.62 140 THR A N 1
ATOM 1150 C CA . THR A 1 140 ? 10.386 0.640 -14.226 1.00 71.62 140 THR A CA 1
ATOM 1151 C C . THR A 1 140 ? 11.347 -0.534 -14.427 1.00 71.62 140 THR A C 1
ATOM 1153 O O . THR A 1 140 ? 11.523 -0.976 -15.557 1.00 71.62 140 THR A O 1
ATOM 1156 N N . ARG A 1 141 ? 11.958 -1.084 -13.369 1.00 66.31 141 ARG A N 1
ATOM 1157 C CA . ARG A 1 141 ? 13.018 -2.108 -13.481 1.00 66.31 141 ARG A CA 1
ATOM 1158 C C . ARG A 1 141 ? 12.509 -3.559 -13.457 1.00 66.31 141 ARG A C 1
ATOM 1160 O O . ARG A 1 141 ? 13.128 -4.398 -12.816 1.00 66.31 141 ARG A O 1
ATOM 1167 N N . ASN A 1 142 ? 11.376 -3.867 -14.096 1.00 68.06 142 ASN A N 1
ATOM 1168 C CA . ASN A 1 142 ? 10.753 -5.213 -14.094 1.00 68.06 142 ASN A CA 1
ATOM 1169 C C . ASN A 1 142 ? 10.461 -5.797 -12.698 1.00 68.06 142 ASN A C 1
ATOM 1171 O O . ASN A 1 142 ? 10.331 -7.009 -12.523 1.00 68.06 142 ASN A O 1
ATOM 1175 N N . ILE A 1 143 ? 10.369 -4.934 -11.695 1.00 76.25 143 ILE A N 1
ATOM 1176 C CA . ILE A 1 143 ? 10.104 -5.281 -10.294 1.00 76.25 143 ILE A CA 1
ATOM 1177 C C . ILE A 1 143 ? 8.666 -4.979 -9.874 1.00 76.25 143 ILE A C 1
ATOM 1179 O O . ILE A 1 143 ? 8.242 -5.441 -8.824 1.00 76.25 143 ILE A O 1
ATOM 1183 N N . ALA A 1 144 ? 7.950 -4.177 -10.662 1.00 84.31 144 ALA A N 1
ATOM 1184 C CA . ALA A 1 144 ? 6.556 -3.858 -10.440 1.00 84.31 144 ALA A CA 1
ATOM 1185 C C . ALA A 1 144 ? 5.723 -5.042 -10.911 1.00 84.31 144 ALA A C 1
ATOM 1187 O O . ALA A 1 144 ? 5.842 -5.451 -12.068 1.00 84.31 144 ALA A O 1
ATOM 1188 N N . GLU A 1 145 ? 4.902 -5.586 -10.028 1.00 89.94 145 GLU A N 1
ATOM 1189 C CA . GLU A 1 145 ? 4.091 -6.750 -10.342 1.00 89.94 145 GLU A CA 1
ATOM 1190 C C . GLU A 1 145 ? 2.636 -6.516 -9.921 1.00 89.94 145 GLU A C 1
ATOM 1192 O O . GLU A 1 145 ? 2.399 -5.965 -8.840 1.00 89.94 145 GLU A O 1
ATOM 1197 N N . PRO A 1 146 ? 1.653 -6.874 -10.773 1.00 91.12 146 PRO A N 1
ATOM 1198 C CA . PRO A 1 146 ? 0.258 -6.829 -10.379 1.00 91.12 146 PRO A CA 1
ATOM 1199 C C . PRO A 1 146 ? -0.055 -8.027 -9.482 1.00 91.12 146 PRO A C 1
ATOM 1201 O O . PRO A 1 146 ? 0.333 -9.160 -9.794 1.00 91.12 146 PRO A O 1
ATOM 1204 N N . ALA A 1 147 ? -0.770 -7.760 -8.395 1.00 91.62 147 ALA A N 1
ATOM 1205 C CA . ALA A 1 147 ? -1.489 -8.754 -7.615 1.00 91.62 147 ALA A CA 1
ATOM 1206 C C . ALA A 1 147 ? -2.910 -8.936 -8.175 1.00 91.62 147 ALA A C 1
ATOM 1208 O O . ALA A 1 147 ? -3.477 -8.020 -8.775 1.00 91.62 147 ALA A O 1
ATOM 1209 N N . ASP A 1 148 ? -3.485 -10.113 -7.952 1.00 91.56 148 ASP A N 1
ATOM 1210 C CA . ASP A 1 148 ? -4.831 -10.481 -8.397 1.00 91.56 148 ASP A CA 1
ATOM 1211 C C . ASP A 1 148 ? -5.907 -9.890 -7.474 1.00 91.56 148 ASP A C 1
ATOM 1213 O O . ASP A 1 148 ? -7.016 -9.575 -7.907 1.00 91.56 148 ASP A O 1
ATOM 1217 N N . MET A 1 149 ? -5.580 -9.731 -6.186 1.00 89.88 149 MET A N 1
ATOM 1218 C CA . MET A 1 149 ? -6.513 -9.275 -5.159 1.00 89.88 149 MET A CA 1
ATOM 1219 C C . MET A 1 149 ? -5.800 -8.507 -4.048 1.00 89.88 149 MET A C 1
ATOM 1221 O O . MET A 1 149 ? -4.680 -8.843 -3.666 1.00 89.88 149 MET A O 1
ATOM 1225 N N . MET A 1 150 ? -6.498 -7.520 -3.491 1.00 92.31 150 MET A N 1
ATOM 1226 C CA . MET A 1 150 ? -6.188 -6.901 -2.207 1.00 92.31 150 MET A CA 1
ATOM 1227 C C . MET A 1 150 ? -7.251 -7.308 -1.184 1.00 92.31 150 MET A C 1
ATOM 1229 O O . MET A 1 150 ? -8.445 -7.165 -1.445 1.00 92.31 150 MET A O 1
ATOM 1233 N N . VAL A 1 151 ? -6.813 -7.758 -0.012 1.00 90.75 151 VAL A N 1
ATOM 1234 C CA . VAL A 1 151 ? -7.664 -8.087 1.135 1.00 90.75 151 VAL A CA 1
ATOM 1235 C C . VAL A 1 151 ? -7.311 -7.159 2.292 1.00 90.75 151 VAL A C 1
ATOM 1237 O O . VAL A 1 151 ? -6.134 -6.912 2.563 1.00 90.75 151 VAL A O 1
ATOM 1240 N N . ILE A 1 152 ? -8.337 -6.631 2.962 1.00 90.31 152 ILE A N 1
ATOM 1241 C CA . ILE A 1 152 ? -8.204 -5.882 4.214 1.00 90.31 152 ILE A CA 1
ATOM 1242 C C . ILE A 1 152 ? -8.970 -6.647 5.288 1.00 90.31 152 ILE A C 1
ATOM 1244 O O . ILE A 1 152 ? -10.186 -6.812 5.186 1.00 90.31 152 ILE A O 1
ATOM 1248 N N . SER A 1 153 ? -8.257 -7.081 6.319 1.00 86.94 153 SER A N 1
ATOM 1249 C CA . SER A 1 153 ? -8.800 -7.865 7.425 1.00 86.94 153 SER A CA 1
ATOM 1250 C C . SER A 1 153 ? -8.672 -7.071 8.717 1.00 86.94 153 SER A C 1
ATOM 1252 O O . SER A 1 153 ? -7.597 -6.563 9.030 1.00 86.94 153 SER A O 1
ATOM 1254 N N . VAL A 1 154 ? -9.754 -6.978 9.485 1.00 85.31 154 VAL A N 1
ATOM 1255 C CA . VAL A 1 154 ? -9.697 -6.477 10.861 1.00 85.31 154 VAL A CA 1
ATOM 1256 C C . VAL A 1 154 ? -9.525 -7.672 11.782 1.00 85.31 154 VAL A C 1
ATOM 1258 O O . VAL A 1 154 ? -10.302 -8.621 11.722 1.00 85.31 154 VAL A O 1
ATOM 1261 N N . LEU A 1 155 ? -8.493 -7.626 12.613 1.00 75.50 155 LEU A N 1
ATOM 1262 C CA . LEU A 1 155 ? -8.217 -8.633 13.621 1.00 75.50 155 LEU A CA 1
ATOM 1263 C C . LEU A 1 155 ? -8.745 -8.085 14.950 1.00 75.50 155 LEU A C 1
ATOM 1265 O O . LEU A 1 155 ? -8.111 -7.245 15.595 1.00 75.50 155 LEU A O 1
ATOM 1269 N N . ALA A 1 156 ? -9.946 -8.520 15.315 1.00 59.31 156 ALA A N 1
ATOM 1270 C CA . ALA A 1 156 ? -10.424 -8.417 16.682 1.00 59.31 156 ALA A CA 1
ATOM 1271 C C . ALA A 1 156 ? -9.901 -9.651 17.424 1.00 59.31 156 ALA A C 1
ATOM 1273 O O . ALA A 1 156 ? -10.160 -10.776 16.998 1.00 59.31 156 ALA A O 1
ATOM 1274 N N . GLU A 1 157 ? -9.132 -9.460 18.492 1.00 47.62 157 GLU A N 1
ATOM 1275 C CA . GLU A 1 157 ? -8.952 -10.552 19.448 1.00 47.62 157 GLU A CA 1
ATOM 1276 C C . GLU A 1 157 ? -10.208 -10.636 20.318 1.00 47.62 157 GLU A C 1
ATOM 1278 O O . GLU A 1 157 ? -10.738 -9.598 20.728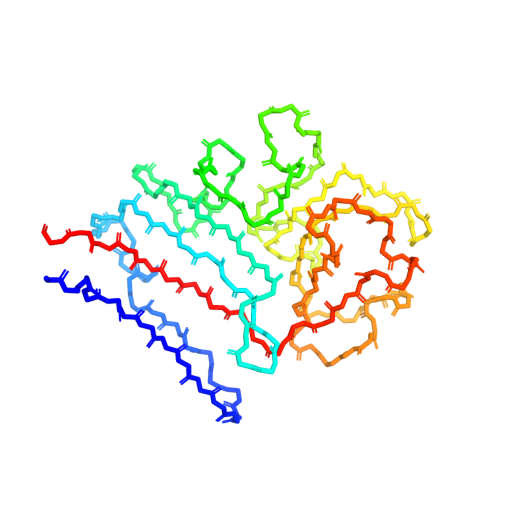 1.00 47.62 157 GLU A O 1
ATOM 1283 N N . LEU A 1 158 ? -10.677 -11.871 20.521 1.00 40.41 158 LEU A N 1
ATOM 1284 C CA . LEU A 1 158 ? -11.729 -12.245 21.469 1.00 40.41 158 LEU A CA 1
ATOM 1285 C C . LEU A 1 158 ? -11.324 -11.897 22.906 1.00 40.41 158 LEU A C 1
ATOM 1287 O O . LEU A 1 158 ? -10.128 -12.069 23.235 1.00 40.41 158 LEU A O 1
#

Radius of gyration: 15.46 Å; chains: 1; bounding box: 34×36×40 Å

Secondary structure (DSSP, 8-state):
-----------SS------GGGTTGGGS---EEEEEEEETTEEEEEEEEE-TT--TTTSSSGGGEEEES-TT-STT---SEEESS-BTTEEEEEEEE-SSTTT-EEEEEEESS--SSGGGGSSPSSEEEEEGGGS-EETTTTTEEEESEEEEEEE---

Organism: Mytilus edulis (NCBI:txid6550)

Foldseek 3Di:
DDDDFPDDDDDDDDDPPDDCCLVVVVVDQFQKKKKFFAAPNDTQWIWMFGSHPHHSKDRQALVGTPDILQPQSDPPQAFPDGTQVTPDQWGNDAFRDDDDLQPTKGAWTFGQDADPHPLSVPDDPRWTWGFGPSYIDRSPPVRIDTTPDMDMTGDDDD